Protein AF-A0A1Y3TQX9-F1 (afdb_monomer_lite)

Sequence (74 aa):
MRKTPPIKIIVHYPQTQQGKQELAQRLADVHADAVVSTINKLDCPLKQKLDLLQAVIDTARGTYQPKKSAEAER

Foldseek 3Di:
DDDDPDDDDDDDQDPDPVSVVVVVVVVVVVVVVVLLVVLVPDPDDPVVSVVVVVQVVCVVVVNHDDDPPPDPDD

pLDDT: mean 89.33, std 14.91, range [39.09, 98.12]

Secondary structure (DSSP, 8-state):
---PPPP--------SHHHHHHHHHHHHHHHHHHHHHHHHTS-S-HHHHHHHHHHHHHHHTT------------

Structure (mmCIF, N/CA/C/O backbone):
data_AF-A0A1Y3TQX9-F1
#
_entry.id   AF-A0A1Y3TQX9-F1
#
loop_
_atom_site.group_PDB
_atom_site.id
_atom_site.type_symbol
_atom_site.label_atom_id
_atom_site.label_alt_id
_atom_site.label_comp_id
_atom_site.label_asym_id
_atom_site.label_entity_id
_atom_site.label_seq_id
_atom_site.pdbx_PDB_ins_code
_atom_site.Cartn_x
_atom_site.Cartn_y
_atom_site.Cartn_z
_atom_site.occupancy
_atom_site.B_iso_or_equiv
_atom_site.auth_seq_id
_atom_site.auth_comp_id
_atom_site.auth_asym_id
_atom_site.auth_atom_id
_atom_site.pdbx_PDB_model_num
ATOM 1 N N . MET A 1 1 ? -12.445 -37.063 -20.458 1.00 63.62 1 MET A N 1
ATOM 2 C CA . MET A 1 1 ? -11.898 -35.862 -19.785 1.00 63.62 1 MET A CA 1
ATOM 3 C C . MET A 1 1 ? -10.928 -35.166 -20.733 1.00 63.62 1 MET A C 1
ATOM 5 O O . MET A 1 1 ? -9.951 -35.793 -21.123 1.00 63.62 1 MET A O 1
ATOM 9 N N . ARG A 1 2 ? -11.195 -33.924 -21.166 1.00 66.00 2 ARG A N 1
ATOM 10 C CA . ARG A 1 2 ? -10.208 -33.139 -21.934 1.00 66.00 2 ARG A CA 1
ATOM 11 C C . ARG A 1 2 ? -9.099 -32.705 -20.972 1.00 66.00 2 ARG A C 1
ATOM 13 O O . ARG A 1 2 ? -9.384 -32.000 -20.012 1.00 66.00 2 ARG A O 1
ATOM 20 N N . LYS A 1 3 ? -7.861 -33.148 -21.206 1.00 75.69 3 LYS A N 1
ATOM 21 C CA . LYS A 1 3 ? -6.683 -32.630 -20.500 1.00 75.69 3 LYS A CA 1
ATOM 22 C C . LYS A 1 3 ? -6.291 -31.318 -21.173 1.00 75.69 3 LYS A C 1
ATOM 24 O O . LYS A 1 3 ? -5.860 -31.333 -22.323 1.00 75.69 3 LYS A O 1
ATOM 29 N N . THR A 1 4 ? -6.500 -30.194 -20.501 1.00 80.50 4 THR A N 1
ATOM 30 C CA . THR A 1 4 ? -5.986 -28.902 -20.962 1.00 80.50 4 THR A CA 1
ATOM 31 C C . THR A 1 4 ? -4.457 -28.975 -20.945 1.00 80.50 4 THR A C 1
ATOM 33 O O . THR A 1 4 ? -3.899 -29.398 -19.928 1.00 80.50 4 THR A O 1
ATOM 36 N N . PRO A 1 5 ? -3.758 -28.631 -22.040 1.00 84.06 5 PRO A N 1
ATOM 37 C CA . PRO A 1 5 ? -2.303 -28.583 -22.016 1.00 84.06 5 PRO A CA 1
ATOM 38 C C . PRO A 1 5 ? -1.829 -27.542 -20.984 1.00 84.06 5 PRO A C 1
ATOM 40 O O . PRO A 1 5 ? -2.510 -26.531 -20.782 1.00 84.06 5 PRO A O 1
ATOM 43 N N . PRO A 1 6 ? -0.689 -27.776 -20.311 1.00 84.75 6 PRO A N 1
ATOM 44 C CA . PRO A 1 6 ? -0.162 -26.842 -19.325 1.00 84.75 6 PRO A CA 1
ATOM 45 C C . PRO A 1 6 ? 0.191 -25.504 -19.984 1.00 84.75 6 PRO A C 1
ATOM 47 O O . PRO A 1 6 ? 0.866 -25.456 -21.014 1.00 84.75 6 PRO A O 1
ATOM 50 N N . ILE A 1 7 ? -0.272 -24.411 -19.379 1.00 90.62 7 ILE A N 1
ATOM 51 C CA . ILE A 1 7 ? 0.011 -23.051 -19.842 1.00 90.62 7 ILE A CA 1
ATOM 52 C C . ILE A 1 7 ? 1.452 -22.704 -19.461 1.00 90.62 7 ILE A C 1
ATOM 54 O O . ILE A 1 7 ? 1.822 -22.761 -18.289 1.00 90.62 7 ILE A O 1
ATOM 58 N N . LYS A 1 8 ? 2.264 -22.314 -20.449 1.00 92.75 8 LYS A N 1
ATOM 59 C CA . LYS A 1 8 ? 3.618 -21.804 -20.217 1.00 92.75 8 LYS A CA 1
ATOM 60 C C . LYS A 1 8 ? 3.563 -20.292 -20.007 1.00 92.75 8 LYS A C 1
ATOM 62 O O . LYS A 1 8 ? 3.249 -19.556 -20.937 1.00 92.75 8 LYS A O 1
ATOM 67 N N . ILE A 1 9 ? 3.898 -19.840 -18.803 1.00 94.19 9 ILE A N 1
ATOM 68 C CA . ILE A 1 9 ? 3.996 -18.418 -18.456 1.00 94.19 9 ILE A CA 1
ATOM 69 C C . ILE A 1 9 ? 5.478 -18.039 -18.406 1.00 94.19 9 ILE A C 1
ATOM 71 O O . ILE A 1 9 ? 6.270 -18.721 -17.758 1.00 94.19 9 ILE A O 1
ATOM 75 N N . ILE A 1 10 ? 5.856 -16.963 -19.097 1.00 94.56 10 ILE A N 1
ATOM 76 C CA . ILE A 1 10 ? 7.202 -16.378 -19.053 1.00 94.56 10 ILE A CA 1
ATOM 77 C C . ILE A 1 10 ? 7.047 -14.937 -18.571 1.00 94.56 10 ILE A C 1
ATOM 79 O O . ILE A 1 10 ? 6.267 -14.179 -19.142 1.00 94.56 10 ILE A O 1
ATOM 83 N N . VAL A 1 11 ? 7.775 -14.567 -17.518 1.00 94.69 11 VAL A N 1
ATOM 84 C CA . VAL A 1 11 ? 7.731 -13.223 -16.929 1.00 94.6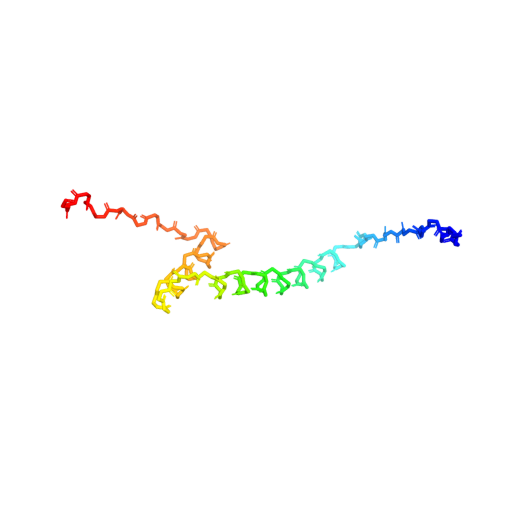9 11 VAL A CA 1
ATOM 85 C C . VAL A 1 11 ? 9.036 -12.500 -17.239 1.00 94.69 11 VAL A C 1
ATOM 87 O O . VAL A 1 11 ? 10.115 -12.998 -16.921 1.00 94.69 11 VAL A O 1
ATOM 90 N N . HIS A 1 12 ? 8.938 -11.315 -17.839 1.00 95.31 12 HIS A N 1
ATOM 91 C CA . HIS A 1 12 ? 10.082 -10.449 -18.109 1.00 95.31 12 HIS A CA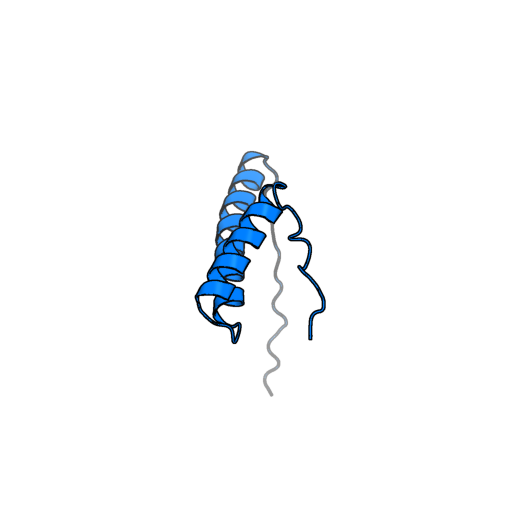 1
ATOM 92 C C . HIS A 1 12 ? 10.092 -9.279 -17.128 1.00 95.31 12 HIS A C 1
ATOM 94 O O . HIS A 1 12 ? 9.207 -8.428 -17.151 1.00 95.31 12 HIS A O 1
ATOM 100 N N . TYR A 1 13 ? 11.107 -9.234 -16.270 1.00 94.81 13 TYR A N 1
ATOM 101 C CA . TYR A 1 13 ? 11.262 -8.167 -15.286 1.00 94.81 13 TYR A CA 1
ATOM 102 C C . TYR A 1 13 ? 11.912 -6.919 -15.895 1.00 94.81 13 TYR A C 1
ATOM 104 O O . TYR A 1 13 ? 12.767 -7.048 -16.783 1.00 94.81 13 TYR A O 1
ATOM 112 N N . PRO A 1 14 ? 11.573 -5.715 -15.394 1.00 97.56 14 PRO A N 1
ATOM 113 C CA . PRO A 1 14 ? 12.225 -4.489 -15.825 1.00 97.56 14 PRO A CA 1
ATOM 114 C C . PRO A 1 14 ? 13.720 -4.531 -15.496 1.00 97.56 14 PRO A C 1
ATOM 116 O O . PRO A 1 14 ? 14.126 -4.770 -14.358 1.00 97.56 14 PRO A O 1
ATOM 119 N N . GLN A 1 15 ? 14.546 -4.278 -16.508 1.00 97.12 15 GLN A N 1
ATOM 120 C CA . GLN A 1 15 ? 16.005 -4.266 -16.364 1.00 97.12 15 GLN A CA 1
ATOM 121 C C . GLN A 1 15 ? 16.537 -2.869 -16.019 1.00 97.12 15 GLN A C 1
ATOM 123 O O . GLN A 1 15 ? 17.556 -2.737 -15.343 1.00 97.12 15 GLN A O 1
ATOM 128 N N . THR A 1 16 ? 15.828 -1.821 -16.445 1.00 98.12 16 THR A N 1
ATOM 129 C CA . THR A 1 16 ? 16.225 -0.425 -16.231 1.00 98.12 16 THR A CA 1
ATOM 130 C C . THR A 1 16 ? 15.856 0.057 -14.831 1.00 98.12 16 THR A C 1
ATOM 132 O O . THR A 1 16 ? 14.882 -0.400 -14.232 1.00 98.12 16 THR A O 1
ATOM 135 N N . GLN A 1 17 ? 16.608 1.030 -14.312 1.00 97.75 17 GLN A N 1
ATOM 136 C CA . GLN A 1 17 ? 16.319 1.630 -13.006 1.00 97.75 17 GLN A CA 1
ATOM 137 C C . GLN A 1 17 ? 14.952 2.322 -12.984 1.00 97.75 17 GLN A C 1
ATOM 139 O O . GLN A 1 17 ? 14.181 2.102 -12.055 1.00 97.75 17 GLN A O 1
ATOM 144 N N . GLN A 1 18 ? 14.610 3.062 -14.043 1.00 97.88 18 GLN A N 1
ATOM 145 C CA . GLN A 1 18 ? 13.289 3.677 -14.193 1.00 97.88 18 GLN A CA 1
ATOM 146 C C . GLN A 1 18 ? 12.169 2.626 -14.179 1.00 97.88 18 GLN A C 1
ATOM 148 O O . GLN A 1 18 ? 11.170 2.803 -13.491 1.00 97.88 18 GLN A O 1
ATOM 153 N N . GLY A 1 19 ? 12.340 1.503 -14.886 1.00 97.75 19 GLY A N 1
ATOM 154 C CA . GLY A 1 19 ? 11.339 0.434 -14.904 1.00 97.75 19 GLY A CA 1
ATOM 155 C C . GLY A 1 19 ? 11.163 -0.236 -13.539 1.00 97.75 19 GLY A C 1
ATOM 156 O O . GLY A 1 19 ? 10.048 -0.586 -13.161 1.00 97.75 19 GLY A O 1
ATOM 157 N N . LYS A 1 20 ? 12.248 -0.383 -12.771 1.00 97.88 20 LYS A N 1
ATOM 158 C CA . LYS A 1 20 ? 12.182 -0.886 -11.391 1.00 97.88 20 LYS A CA 1
ATOM 159 C C . LYS A 1 20 ? 11.471 0.096 -10.459 1.00 97.88 20 LYS A C 1
ATOM 161 O O . LYS A 1 20 ? 10.690 -0.345 -9.624 1.00 97.88 20 LYS A O 1
ATOM 166 N N . GLN A 1 21 ? 11.712 1.399 -10.610 1.00 97.81 21 GLN A N 1
ATOM 167 C CA . GLN A 1 21 ? 11.034 2.442 -9.831 1.00 97.81 21 GLN A CA 1
ATOM 168 C C . GLN A 1 21 ? 9.533 2.491 -10.135 1.00 97.81 21 GLN A C 1
ATOM 170 O O . GLN A 1 21 ? 8.728 2.492 -9.211 1.00 97.81 21 GLN A O 1
ATOM 175 N N . GLU A 1 22 ? 9.157 2.439 -11.412 1.00 97.56 22 GLU A N 1
ATOM 176 C CA . GLU A 1 22 ? 7.754 2.381 -11.837 1.00 97.56 22 GLU A CA 1
ATOM 177 C C . GLU A 1 22 ? 7.044 1.140 -11.275 1.00 97.56 22 GLU A C 1
ATOM 179 O O . GLU A 1 22 ? 5.932 1.226 -10.754 1.00 97.56 22 GLU A O 1
ATOM 184 N N . LEU A 1 23 ? 7.702 -0.025 -11.330 1.00 96.88 23 LEU A N 1
ATOM 185 C CA . LEU A 1 23 ? 7.167 -1.247 -10.734 1.00 96.88 23 LEU A CA 1
ATOM 186 C C . LEU A 1 23 ? 7.000 -1.107 -9.216 1.00 96.88 23 LEU A C 1
ATOM 188 O O . LEU A 1 23 ? 5.972 -1.520 -8.686 1.00 96.88 23 LEU A O 1
ATOM 192 N N . ALA A 1 24 ? 7.984 -0.530 -8.523 1.00 96.75 24 ALA A N 1
ATOM 193 C CA . ALA A 1 24 ? 7.915 -0.311 -7.082 1.00 96.75 24 ALA A CA 1
ATOM 194 C C . ALA A 1 24 ? 6.754 0.620 -6.702 1.00 96.75 24 ALA A C 1
ATOM 196 O O . ALA A 1 24 ? 6.042 0.331 -5.744 1.00 96.75 24 ALA A O 1
ATOM 197 N N . GLN A 1 25 ? 6.517 1.680 -7.481 1.00 96.88 25 GLN A N 1
ATOM 198 C CA . GLN A 1 25 ? 5.400 2.597 -7.260 1.00 96.88 25 GLN A CA 1
ATOM 199 C C . GLN A 1 25 ? 4.049 1.886 -7.400 1.00 96.88 25 GLN A C 1
ATOM 201 O O . GLN A 1 25 ? 3.223 1.951 -6.497 1.00 96.88 25 GLN A O 1
ATOM 206 N N . ARG A 1 26 ? 3.849 1.129 -8.484 1.00 96.75 26 ARG A N 1
ATOM 207 C CA . ARG A 1 26 ? 2.607 0.363 -8.697 1.00 96.75 26 ARG A CA 1
ATOM 208 C C . ARG A 1 26 ? 2.407 -0.727 -7.648 1.00 96.75 26 ARG A C 1
ATOM 210 O O . ARG A 1 26 ? 1.284 -1.014 -7.247 1.00 96.75 26 ARG A O 1
ATOM 217 N N . LEU A 1 27 ? 3.498 -1.355 -7.209 1.00 96.75 27 LEU A N 1
ATOM 218 C CA . LEU A 1 27 ? 3.456 -2.347 -6.140 1.00 96.75 27 LEU A CA 1
ATOM 219 C C . LEU A 1 27 ? 3.041 -1.713 -4.807 1.00 96.75 27 LEU A C 1
ATOM 221 O O . LEU A 1 27 ? 2.327 -2.358 -4.042 1.00 96.75 27 LEU A O 1
ATOM 225 N N . ALA A 1 28 ? 3.456 -0.473 -4.539 1.00 96.38 28 ALA A N 1
ATOM 226 C CA . ALA A 1 28 ? 3.055 0.255 -3.340 1.00 96.38 28 ALA A CA 1
ATOM 227 C C . ALA A 1 28 ? 1.533 0.474 -3.290 1.00 96.38 28 ALA A C 1
ATOM 229 O O . ALA A 1 28 ? 0.939 0.270 -2.232 1.00 96.38 28 ALA A O 1
ATOM 230 N N . ASP A 1 29 ? 0.897 0.781 -4.425 1.00 95.69 29 ASP A N 1
ATOM 231 C CA . ASP A 1 29 ? -0.563 0.931 -4.513 1.00 95.69 29 ASP A CA 1
ATOM 232 C C . ASP A 1 29 ? -1.283 -0.391 -4.189 1.00 95.69 29 ASP A C 1
ATOM 234 O O . ASP A 1 29 ? -2.157 -0.443 -3.325 1.00 95.69 29 ASP A O 1
ATOM 238 N N . VAL A 1 30 ? -0.838 -1.501 -4.794 1.00 97.38 30 VAL A N 1
ATOM 239 C CA . VAL A 1 30 ? -1.384 -2.844 -4.510 1.00 97.38 30 VAL A CA 1
ATOM 240 C C . VAL A 1 30 ? -1.177 -3.234 -3.043 1.00 97.38 30 VAL A C 1
ATOM 242 O O . VAL A 1 30 ? -2.038 -3.870 -2.431 1.00 97.38 30 VAL A O 1
ATOM 245 N N . HIS A 1 31 ? -0.036 -2.865 -2.458 1.00 96.31 31 HIS A N 1
ATOM 246 C CA . HIS A 1 31 ? 0.240 -3.116 -1.049 1.00 96.31 31 HIS A CA 1
ATOM 247 C C . HIS A 1 31 ? -0.707 -2.322 -0.139 1.00 96.31 31 HIS A C 1
ATOM 249 O O . HIS A 1 31 ? -1.237 -2.885 0.820 1.00 96.31 31 HIS A O 1
ATOM 255 N N . ALA A 1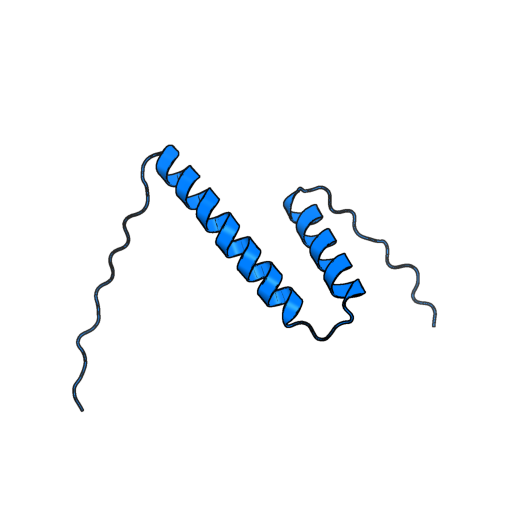 32 ? -0.975 -1.053 -0.460 1.00 96.19 32 ALA A N 1
ATOM 256 C CA . ALA A 1 32 ? -1.9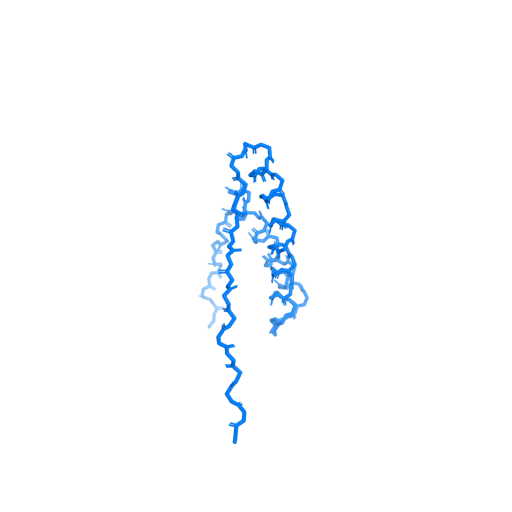36 -0.231 0.269 1.00 96.19 32 ALA A CA 1
ATOM 257 C C . ALA A 1 32 ? -3.349 -0.839 0.225 1.00 96.19 32 ALA A C 1
ATOM 259 O O . ALA A 1 32 ? -3.986 -0.986 1.272 1.00 96.19 32 ALA A O 1
ATOM 260 N N . ASP A 1 33 ? -3.799 -1.295 -0.946 1.00 97.50 33 ASP A N 1
ATOM 261 C CA . ASP A 1 33 ? -5.096 -1.964 -1.103 1.00 97.50 33 ASP A CA 1
ATOM 262 C C . ASP A 1 33 ? -5.184 -3.255 -0.280 1.00 97.50 33 ASP A C 1
ATOM 264 O O . ASP A 1 33 ? -6.192 -3.523 0.385 1.00 97.50 33 ASP A O 1
ATOM 268 N N . ALA A 1 34 ? -4.116 -4.057 -0.277 1.00 97.62 34 ALA A N 1
ATOM 269 C CA . ALA A 1 34 ? -4.046 -5.284 0.508 1.00 97.62 34 ALA A CA 1
ATOM 270 C C . ALA A 1 34 ? -4.132 -5.002 2.017 1.00 97.62 34 ALA A C 1
ATOM 272 O O . ALA A 1 34 ? -4.855 -5.704 2.734 1.00 97.62 34 ALA A O 1
ATOM 273 N N . VAL A 1 35 ? -3.444 -3.963 2.500 1.00 97.75 35 VAL A N 1
ATOM 274 C CA . VAL A 1 35 ? -3.494 -3.529 3.904 1.00 97.75 35 VAL A CA 1
ATOM 275 C C . VAL A 1 35 ? -4.909 -3.098 4.284 1.00 97.75 35 VAL A C 1
ATOM 277 O O . VAL A 1 35 ? -5.464 -3.622 5.251 1.00 97.75 35 VAL A O 1
ATOM 280 N N . VAL A 1 36 ? -5.533 -2.209 3.506 1.00 96.81 36 VAL A N 1
ATOM 281 C CA . VAL A 1 36 ? -6.895 -1.719 3.778 1.00 96.81 36 VAL A CA 1
ATOM 282 C C . VAL A 1 36 ? -7.908 -2.865 3.751 1.00 96.81 36 VAL A C 1
ATOM 284 O O . VAL A 1 36 ? -8.726 -2.994 4.663 1.00 96.81 36 VAL A O 1
ATOM 287 N N . SER A 1 37 ? -7.827 -3.746 2.750 1.00 97.75 37 SER A N 1
ATOM 288 C CA . SER A 1 37 ? -8.687 -4.931 2.642 1.00 97.75 37 SER A CA 1
ATOM 289 C C . SER A 1 37 ? -8.544 -5.855 3.851 1.00 97.75 37 SER A C 1
ATOM 291 O O . SER A 1 37 ? -9.540 -6.359 4.373 1.00 97.75 37 SER A O 1
ATOM 293 N N . THR A 1 38 ? -7.318 -6.045 4.339 1.00 97.44 38 THR A N 1
ATOM 294 C CA . THR A 1 38 ? -7.045 -6.880 5.513 1.00 97.44 38 THR A CA 1
ATOM 295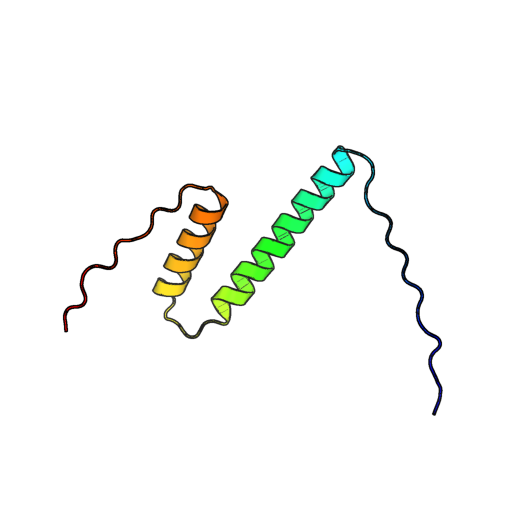 C C . THR A 1 38 ? -7.616 -6.257 6.784 1.00 97.44 38 THR A C 1
ATOM 297 O O . THR A 1 38 ? -8.335 -6.934 7.513 1.00 97.44 38 THR A O 1
ATOM 300 N N . ILE A 1 39 ? -7.378 -4.963 7.024 1.00 97.25 39 ILE A N 1
ATOM 301 C CA . ILE A 1 39 ? -7.894 -4.251 8.206 1.00 97.25 39 ILE A CA 1
ATOM 302 C C . ILE A 1 39 ? -9.427 -4.241 8.217 1.00 97.25 39 ILE A C 1
ATOM 304 O O . ILE A 1 39 ? -10.049 -4.444 9.262 1.00 97.25 39 ILE A O 1
ATOM 308 N N . ASN A 1 40 ? -10.058 -4.060 7.056 1.00 96.19 40 ASN A N 1
ATOM 309 C CA . ASN A 1 40 ? -11.514 -4.055 6.949 1.00 96.19 40 ASN A CA 1
ATOM 310 C C . ASN A 1 40 ? -12.145 -5.395 7.341 1.00 96.19 40 ASN A C 1
ATOM 312 O O . ASN A 1 40 ? -13.214 -5.381 7.952 1.00 96.19 40 ASN A O 1
ATOM 316 N N . LYS A 1 41 ? -11.473 -6.517 7.055 1.00 97.56 41 LYS A N 1
ATOM 317 C CA . LYS A 1 41 ? -11.921 -7.876 7.402 1.00 97.56 41 LYS A CA 1
ATOM 318 C C . LYS A 1 41 ? -11.775 -8.226 8.885 1.00 97.56 41 LYS A C 1
ATOM 320 O O . LYS A 1 41 ? -12.299 -9.253 9.293 1.00 97.56 41 LYS A O 1
ATOM 325 N N . LEU A 1 42 ? -11.065 -7.425 9.680 1.00 97.00 42 LEU A N 1
ATOM 326 C CA . LEU A 1 42 ? -10.924 -7.685 11.113 1.00 97.00 42 LEU A CA 1
ATOM 327 C C . LEU A 1 42 ? -12.240 -7.408 11.851 1.00 97.00 42 LEU A C 1
ATOM 329 O O . LEU A 1 42 ? -12.871 -6.365 11.645 1.00 97.00 42 LEU A O 1
ATOM 333 N N . ASP A 1 43 ? -12.609 -8.301 12.765 1.00 96.06 43 ASP A N 1
ATOM 334 C CA . ASP A 1 43 ? -13.752 -8.136 13.666 1.00 96.06 43 ASP A CA 1
ATOM 335 C C . ASP A 1 43 ? -13.373 -7.246 14.857 1.00 96.06 43 ASP A C 1
ATOM 337 O O . ASP A 1 43 ? -13.209 -7.697 15.990 1.00 96.06 43 ASP A O 1
ATOM 341 N N . CYS A 1 44 ? -13.179 -5.954 14.596 1.00 95.06 44 CYS A N 1
ATOM 342 C CA . CYS A 1 44 ? -12.896 -4.967 15.633 1.00 95.06 44 CYS A CA 1
ATOM 343 C C . CYS A 1 44 ? -13.628 -3.635 15.396 1.00 95.06 44 CYS A C 1
ATOM 345 O O . CYS A 1 44 ? -14.000 -3.313 14.259 1.00 95.06 44 CYS A O 1
ATOM 347 N N . PRO A 1 45 ? -13.855 -2.835 16.456 1.00 97.06 45 PRO A N 1
ATOM 348 C CA . PRO A 1 45 ? -14.468 -1.518 16.329 1.00 97.06 45 PRO A CA 1
ATOM 349 C C . PRO A 1 45 ? -13.670 -0.596 15.403 1.00 97.06 45 PRO A C 1
ATOM 351 O O . PRO A 1 45 ? -12.440 -0.657 15.355 1.00 97.06 45 PRO A O 1
ATOM 354 N N . LEU A 1 46 ? -14.359 0.343 14.746 1.00 95.69 46 LEU A N 1
ATOM 355 C CA . LEU A 1 46 ? -13.746 1.293 13.805 1.00 95.69 46 LEU A CA 1
ATOM 356 C C . LEU A 1 46 ? -12.530 2.022 14.397 1.00 95.69 46 LEU A C 1
ATOM 358 O O . LEU A 1 46 ? -11.517 2.175 13.723 1.00 95.69 46 LEU A O 1
ATOM 362 N N . LYS A 1 47 ? -12.597 2.421 15.672 1.00 96.31 47 LYS A N 1
ATOM 363 C CA . LYS A 1 47 ? -11.484 3.093 16.354 1.00 96.31 47 LYS A CA 1
ATOM 364 C C . LYS A 1 47 ? -10.210 2.240 16.370 1.00 96.31 47 LYS A C 1
ATOM 366 O O . LYS A 1 47 ? -9.144 2.748 16.050 1.00 96.31 47 LYS A O 1
ATOM 371 N N . GLN A 1 48 ? -10.326 0.946 16.672 1.00 96.25 48 GLN A N 1
ATOM 372 C CA . GLN A 1 48 ? -9.178 0.034 16.677 1.00 96.25 48 GLN A CA 1
ATOM 373 C C . GLN A 1 48 ? -8.627 -0.187 15.263 1.00 96.25 48 GLN A C 1
ATOM 375 O O . GLN A 1 48 ? -7.414 -0.272 15.097 1.00 96.25 48 GLN A O 1
ATOM 380 N N . LYS A 1 49 ? -9.492 -0.218 14.236 1.00 97.38 49 LYS A N 1
ATOM 381 C CA . LYS A 1 49 ? -9.060 -0.271 12.827 1.00 97.38 49 LYS A CA 1
ATOM 382 C C . LYS A 1 49 ? -8.234 0.954 12.440 1.00 97.38 49 LYS A C 1
ATOM 384 O O . LYS A 1 49 ? -7.200 0.804 11.798 1.00 97.38 49 LYS A O 1
ATOM 389 N N . LEU A 1 50 ? -8.668 2.147 12.850 1.00 97.06 50 LEU A N 1
ATOM 390 C CA . LEU A 1 50 ? -7.944 3.396 12.596 1.00 97.06 50 LEU A CA 1
ATOM 391 C C . LEU A 1 50 ? -6.610 3.444 13.349 1.00 97.06 50 LEU A C 1
ATOM 393 O O . LEU A 1 50 ? -5.590 3.775 12.749 1.00 97.06 50 LEU A O 1
ATOM 397 N N . ASP A 1 51 ? -6.599 3.051 14.626 1.00 95.75 51 ASP A N 1
ATOM 398 C CA . ASP A 1 51 ? -5.372 2.967 15.425 1.00 95.75 51 ASP A CA 1
ATOM 399 C C . ASP A 1 51 ? -4.366 1.979 14.808 1.00 95.75 51 ASP A C 1
ATOM 401 O O . ASP A 1 51 ? -3.168 2.258 14.751 1.00 95.75 51 ASP A O 1
ATOM 405 N N . LEU A 1 52 ? -4.852 0.837 14.308 1.00 95.94 52 LEU A N 1
ATOM 406 C CA . LEU A 1 52 ? -4.032 -0.160 13.624 1.00 95.94 52 LEU A CA 1
ATOM 407 C C . LEU A 1 52 ? -3.500 0.360 12.286 1.00 95.94 52 LEU A C 1
ATOM 409 O O . LEU A 1 52 ? -2.318 0.185 11.999 1.00 95.94 52 LEU A O 1
ATOM 413 N N . LEU A 1 53 ? -4.338 1.017 11.479 1.00 96.69 53 LEU A N 1
ATOM 414 C CA . LEU A 1 53 ? -3.906 1.616 10.216 1.00 96.69 53 LEU A CA 1
ATOM 415 C C . LEU A 1 53 ? -2.793 2.643 10.452 1.00 96.69 53 LEU A C 1
ATOM 417 O O . LEU A 1 53 ? -1.786 2.627 9.745 1.00 96.69 53 LEU A O 1
ATOM 421 N N . GLN A 1 54 ? -2.937 3.487 11.476 1.00 96.19 54 GLN A N 1
ATOM 422 C CA . GLN A 1 54 ? -1.906 4.453 11.841 1.00 96.19 54 GLN A CA 1
ATOM 423 C C . GLN A 1 54 ? -0.611 3.759 12.278 1.00 96.19 54 GLN A C 1
ATOM 425 O O . GLN A 1 54 ? 0.463 4.129 11.811 1.00 96.19 54 GLN A O 1
ATOM 430 N N . ALA A 1 55 ? -0.703 2.708 13.100 1.00 96.12 55 ALA A N 1
ATOM 431 C CA . ALA A 1 55 ? 0.464 1.925 13.498 1.00 96.12 55 ALA A CA 1
ATOM 432 C C . ALA A 1 55 ? 1.193 1.316 12.288 1.00 96.12 55 ALA A C 1
ATOM 434 O O . ALA A 1 55 ? 2.415 1.396 12.223 1.00 96.12 55 ALA A O 1
ATOM 435 N N . VAL A 1 56 ? 0.463 0.774 11.305 1.00 95.69 56 VAL A N 1
ATOM 436 C CA . VAL A 1 56 ? 1.049 0.238 10.064 1.00 95.69 56 VAL A CA 1
ATOM 437 C C . VAL A 1 56 ? 1.762 1.331 9.262 1.00 95.69 56 VAL A C 1
ATOM 439 O O . VAL A 1 56 ? 2.880 1.110 8.794 1.00 95.69 56 VAL A O 1
ATOM 442 N N . ILE A 1 57 ? 1.158 2.519 9.135 1.00 95.69 57 ILE A N 1
ATOM 443 C CA . ILE A 1 57 ? 1.780 3.675 8.470 1.00 95.69 57 ILE A CA 1
ATOM 444 C C . ILE A 1 57 ? 3.081 4.067 9.179 1.00 95.69 57 ILE A C 1
ATOM 446 O O . ILE A 1 57 ? 4.107 4.266 8.525 1.00 95.69 57 ILE A O 1
ATOM 450 N N . ASP A 1 58 ? 3.062 4.146 10.507 1.00 96.50 58 ASP A N 1
ATOM 451 C CA . ASP A 1 58 ? 4.239 4.508 11.295 1.00 96.50 58 ASP A CA 1
ATOM 452 C C . ASP A 1 58 ? 5.327 3.429 11.207 1.00 96.50 58 ASP A C 1
ATOM 454 O O . ASP A 1 58 ? 6.514 3.748 11.144 1.00 96.50 58 ASP A O 1
ATOM 458 N N . THR A 1 59 ? 4.952 2.147 11.140 1.00 95.50 59 THR A N 1
ATOM 459 C CA . THR A 1 59 ? 5.899 1.046 10.920 1.00 95.50 59 THR A CA 1
ATOM 460 C C . THR A 1 59 ? 6.557 1.163 9.550 1.00 95.50 59 THR A C 1
ATOM 462 O O . THR A 1 59 ? 7.781 1.083 9.463 1.00 95.50 59 THR A O 1
ATOM 465 N N . ALA A 1 60 ? 5.785 1.423 8.491 1.00 93.38 60 ALA A N 1
ATOM 466 C CA . ALA A 1 60 ? 6.316 1.600 7.138 1.00 93.38 60 ALA A CA 1
ATOM 467 C C . ALA A 1 60 ? 7.248 2.820 7.021 1.00 93.38 60 ALA A C 1
ATOM 469 O O . ALA A 1 60 ? 8.196 2.808 6.239 1.00 93.38 60 ALA A O 1
ATOM 470 N N . ARG A 1 61 ? 7.007 3.863 7.824 1.00 94.56 61 ARG A N 1
ATOM 471 C CA . ARG A 1 61 ? 7.860 5.060 7.917 1.00 94.56 61 ARG A CA 1
ATOM 472 C C . ARG A 1 61 ? 9.069 4.888 8.841 1.00 94.56 61 ARG A C 1
ATOM 474 O O . ARG A 1 61 ? 9.909 5.780 8.893 1.00 94.56 61 ARG A O 1
ATOM 481 N N . GLY A 1 62 ? 9.157 3.783 9.583 1.00 95.00 62 GLY A N 1
ATOM 482 C CA . GLY A 1 62 ? 10.191 3.571 10.601 1.00 95.00 62 GLY A CA 1
ATOM 483 C C . GLY A 1 62 ? 10.034 4.458 11.842 1.00 95.00 62 GLY A C 1
ATOM 484 O O . GLY A 1 62 ? 10.967 4.581 12.629 1.00 95.00 62 GLY A O 1
ATOM 485 N N . THR A 1 63 ? 8.869 5.082 12.031 1.00 95.25 63 THR A N 1
ATOM 486 C CA . THR A 1 63 ? 8.568 5.977 13.159 1.00 95.25 63 THR A CA 1
ATOM 487 C C . THR A 1 63 ? 7.759 5.297 14.260 1.00 95.25 63 THR A C 1
ATOM 489 O O . THR A 1 63 ? 7.511 5.915 15.296 1.00 95.25 63 THR A O 1
ATOM 492 N N . TYR A 1 64 ? 7.352 4.038 14.066 1.00 92.25 64 TYR A N 1
ATOM 493 C CA . TYR A 1 64 ? 6.545 3.299 15.034 1.00 92.25 64 TYR A CA 1
ATOM 494 C C . TYR A 1 64 ? 7.210 3.239 16.410 1.00 92.25 64 TYR A C 1
ATOM 496 O O . TYR A 1 64 ? 8.329 2.750 16.560 1.00 92.25 64 TYR A O 1
ATOM 504 N N . GLN A 1 65 ? 6.474 3.698 17.419 1.00 83.88 65 GLN A N 1
ATOM 505 C CA . GLN A 1 65 ? 6.831 3.529 18.819 1.00 83.88 65 GLN A CA 1
ATOM 506 C C . GLN A 1 65 ? 5.898 2.478 19.425 1.00 83.88 65 GLN A C 1
ATOM 508 O O . GLN A 1 65 ? 4.675 2.646 19.347 1.00 83.88 65 GLN A O 1
ATOM 513 N N . PRO A 1 66 ? 6.426 1.403 20.038 1.00 78.75 66 PRO A N 1
ATOM 514 C CA . PRO A 1 66 ? 5.583 0.430 20.707 1.00 78.75 66 PRO A CA 1
ATOM 515 C C . PRO A 1 66 ? 4.846 1.134 21.844 1.00 78.75 66 PRO A C 1
ATOM 517 O O . PRO A 1 66 ? 5.464 1.679 22.763 1.00 78.75 66 PRO A O 1
ATOM 520 N N . LYS A 1 67 ? 3.510 1.127 21.799 1.00 69.19 67 LYS A N 1
ATOM 521 C CA . LYS A 1 67 ? 2.725 1.524 22.967 1.00 69.19 67 LYS A CA 1
ATOM 522 C C . LYS A 1 67 ? 3.066 0.516 24.064 1.00 69.19 67 LYS A C 1
ATOM 524 O O . LYS A 1 67 ? 2.750 -0.663 23.918 1.00 69.19 67 LYS A O 1
ATOM 529 N N . LYS A 1 68 ? 3.733 0.958 25.140 1.00 55.94 68 LYS A N 1
ATOM 530 C CA . LYS A 1 68 ? 3.801 0.169 26.3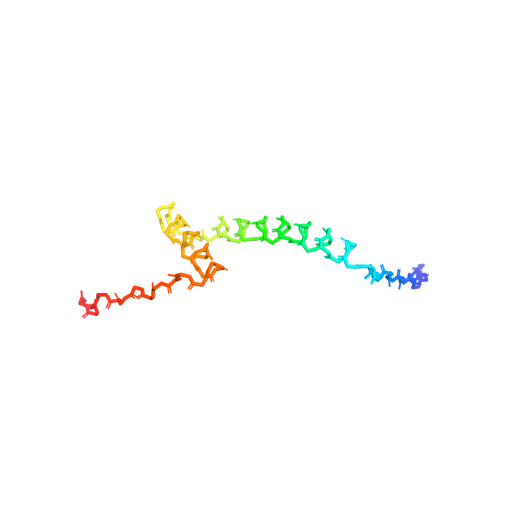76 1.00 55.94 68 LYS A CA 1
ATOM 531 C C . LYS A 1 68 ? 2.358 -0.169 26.724 1.00 55.94 68 LYS A C 1
ATOM 533 O O . LYS A 1 68 ? 1.553 0.744 26.900 1.00 55.94 68 LYS A O 1
ATOM 538 N N . SER A 1 69 ? 2.026 -1.455 26.743 1.00 50.69 69 SER A N 1
ATOM 539 C CA . SER A 1 69 ? 0.771 -1.918 27.314 1.00 50.69 69 SER A CA 1
ATOM 540 C C . SER A 1 69 ? 0.730 -1.382 28.739 1.00 50.69 69 SER A C 1
ATOM 542 O O . SER A 1 69 ? 1.521 -1.816 29.579 1.00 50.69 69 SER A O 1
ATOM 544 N N . ALA A 1 70 ? -0.114 -0.380 28.975 1.00 52.31 70 ALA A N 1
ATOM 545 C CA . ALA A 1 70 ? -0.517 -0.035 30.320 1.00 52.31 70 ALA A CA 1
ATOM 546 C C . ALA A 1 70 ? -1.161 -1.299 30.892 1.00 52.31 70 ALA A C 1
ATOM 548 O O . ALA A 1 70 ? -2.158 -1.774 30.358 1.00 52.31 70 ALA A O 1
ATOM 549 N N . GLU A 1 71 ? -0.445 -1.877 31.850 1.00 48.41 71 GLU A N 1
ATOM 550 C CA . GLU A 1 71 ? -0.922 -2.704 32.948 1.00 48.41 71 GLU A CA 1
ATOM 551 C C . GLU A 1 71 ? -1.959 -3.781 32.611 1.00 48.41 71 GLU A C 1
ATOM 553 O O . GLU A 1 71 ? -3.133 -3.544 32.332 1.00 48.41 71 GLU A O 1
ATOM 558 N N . ALA A 1 72 ? -1.501 -5.020 32.781 1.00 48.00 72 ALA A N 1
ATOM 559 C CA . ALA A 1 72 ? -2.317 -6.046 33.396 1.00 48.00 72 ALA A CA 1
ATOM 560 C C . ALA A 1 72 ? -2.935 -5.482 34.693 1.00 48.00 72 ALA A C 1
ATOM 562 O O . ALA A 1 72 ? -2.324 -5.550 35.752 1.00 48.00 72 ALA A O 1
ATOM 563 N N . GLU A 1 73 ? -4.127 -4.901 34.601 1.00 49.06 73 GLU A N 1
ATOM 564 C CA . GLU A 1 73 ? -4.974 -4.628 35.756 1.00 49.06 73 GLU A CA 1
ATOM 565 C C . GLU A 1 73 ? -6.430 -4.936 35.394 1.00 49.06 73 GLU A C 1
ATOM 567 O O . GLU A 1 73 ? -7.220 -4.069 35.015 1.00 49.06 73 GLU A O 1
ATOM 572 N N . ARG A 1 74 ? -6.757 -6.231 35.439 1.00 39.09 74 ARG A N 1
ATOM 573 C CA . ARG A 1 74 ? -7.719 -6.816 36.387 1.00 39.09 74 ARG A CA 1
ATOM 574 C C . ARG A 1 74 ? -7.744 -8.334 36.275 1.00 39.09 74 ARG A C 1
ATOM 576 O O . ARG A 1 74 ? -7.805 -8.839 35.134 1.00 39.09 74 ARG A O 1
#

Radius of gyration: 20.48 Å; chains: 1; bounding box: 31×42×58 Å